Protein AF-A0A7C1R7X8-F1 (afdb_monomer_lite)

Foldseek 3Di:
DDDD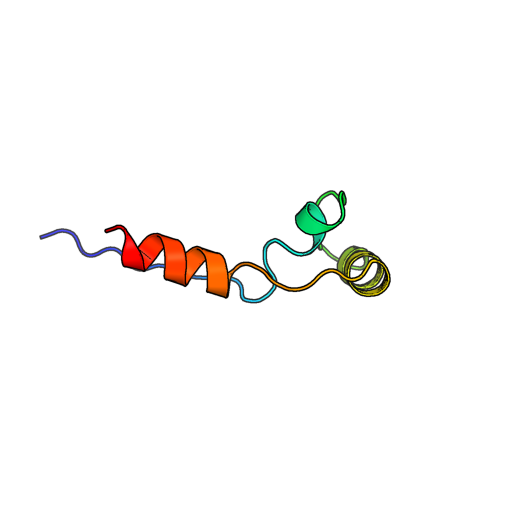DDDWDQQPPLQVVQPHPTCPDPNVVVSVVSVGDGCGVVVVVVVVVVD

Radius of gyration: 13.36 Å; chains: 1; bounding box: 2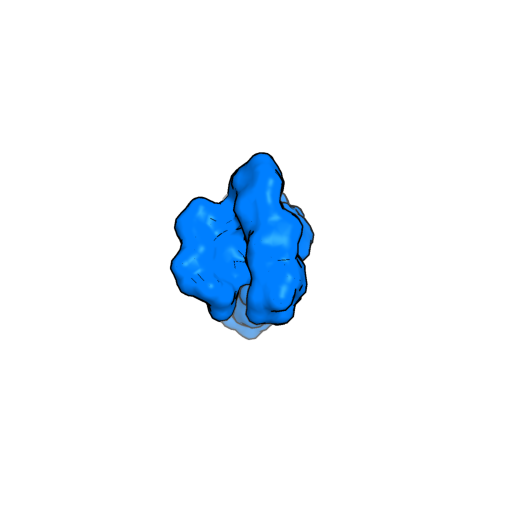2×21×39 Å

Structure (mmCIF, N/CA/C/O backbone):
data_AF-A0A7C1R7X8-F1
#
_entry.id   AF-A0A7C1R7X8-F1
#
loop_
_atom_site.group_PDB
_atom_site.id
_atom_site.type_symbol
_atom_site.label_atom_id
_atom_site.label_alt_id
_atom_site.label_comp_id
_atom_site.label_asym_id
_atom_site.label_entity_id
_atom_site.label_seq_id
_atom_site.pdbx_PDB_ins_code
_atom_site.Cartn_x
_atom_site.Cartn_y
_atom_site.Cartn_z
_atom_site.occupancy
_atom_site.B_iso_or_equiv
_atom_site.auth_seq_id
_atom_site.auth_comp_id
_atom_site.auth_asym_id
_atom_site.auth_atom_id
_atom_site.pdbx_PDB_model_num
ATOM 1 N N . MET A 1 1 ? -12.206 12.816 25.375 1.00 78.44 1 MET A N 1
ATOM 2 C CA . MET A 1 1 ? -12.329 11.678 24.437 1.00 78.44 1 MET A CA 1
ATOM 3 C C . MET A 1 1 ? -11.517 12.011 23.198 1.00 78.44 1 MET A C 1
ATOM 5 O O . MET A 1 1 ? -11.755 13.066 22.620 1.00 78.44 1 MET A O 1
ATOM 9 N N . ILE A 1 2 ? -10.522 11.197 22.846 1.00 91.88 2 ILE A N 1
ATOM 10 C CA . ILE A 1 2 ? -9.699 11.431 21.650 1.00 91.88 2 ILE A CA 1
ATOM 11 C C . ILE A 1 2 ? -10.469 10.894 20.442 1.00 91.88 2 ILE A C 1
ATOM 13 O O . ILE A 1 2 ? -10.988 9.782 20.493 1.00 91.88 2 ILE A O 1
ATOM 17 N N . LYS A 1 3 ? -10.574 11.690 19.375 1.00 91.12 3 LYS A N 1
ATOM 18 C CA . LYS A 1 3 ? -11.109 11.247 18.082 1.00 91.12 3 LYS A CA 1
ATOM 19 C C . LYS A 1 3 ? -9.936 11.040 17.134 1.00 91.12 3 LYS A C 1
ATOM 21 O O . LYS A 1 3 ? -9.126 11.948 16.973 1.00 91.12 3 LYS A O 1
ATOM 26 N N . LEU A 1 4 ? -9.868 9.867 16.517 1.00 92.06 4 LEU A N 1
ATOM 27 C CA . LEU A 1 4 ? -8.854 9.526 15.527 1.00 92.06 4 LEU A CA 1
ATOM 28 C C . LEU A 1 4 ? -9.543 9.236 14.191 1.00 92.06 4 LEU A C 1
ATOM 30 O O . LEU A 1 4 ? -10.491 8.456 14.143 1.00 92.06 4 LEU A O 1
ATOM 34 N N . GLY A 1 5 ? -9.081 9.884 13.123 1.00 93.44 5 GLY A N 1
ATOM 35 C CA . GLY A 1 5 ? -9.510 9.623 11.749 1.00 93.44 5 GLY A CA 1
ATOM 36 C C . GLY A 1 5 ? -8.387 8.968 10.949 1.00 93.44 5 GLY A C 1
ATOM 37 O O . GLY A 1 5 ? -7.213 9.207 11.224 1.00 93.44 5 GLY A O 1
ATOM 38 N N . LEU A 1 6 ? -8.747 8.152 9.958 1.00 95.19 6 LEU A N 1
ATOM 39 C CA . LEU A 1 6 ? -7.809 7.439 9.090 1.00 95.19 6 LEU A CA 1
ATOM 40 C C . LEU A 1 6 ? -8.025 7.870 7.637 1.00 95.19 6 LEU A C 1
ATOM 42 O O . LEU A 1 6 ? -9.157 7.886 7.157 1.00 95.19 6 LEU A O 1
ATOM 46 N N . ILE A 1 7 ? -6.938 8.174 6.928 1.00 96.06 7 ILE A N 1
ATOM 47 C CA . ILE A 1 7 ? -6.939 8.359 5.473 1.00 96.06 7 ILE A CA 1
ATOM 48 C C . ILE A 1 7 ? -6.235 7.153 4.868 1.00 96.06 7 ILE A C 1
ATOM 50 O O . ILE A 1 7 ? -5.102 6.840 5.234 1.00 96.06 7 ILE A O 1
ATOM 54 N N . VAL A 1 8 ? -6.905 6.478 3.937 1.00 95.19 8 VAL A N 1
ATOM 55 C CA . VAL A 1 8 ? -6.380 5.276 3.290 1.00 95.19 8 VAL A CA 1
ATOM 56 C C . VAL A 1 8 ? -6.217 5.531 1.805 1.00 95.19 8 VAL A C 1
ATOM 58 O O . VAL A 1 8 ? -7.171 5.869 1.111 1.00 95.19 8 VAL A O 1
ATOM 61 N N . ASN A 1 9 ? -4.995 5.343 1.312 1.00 94.31 9 ASN A N 1
ATOM 62 C CA . ASN A 1 9 ? -4.724 5.344 -0.116 1.00 94.31 9 ASN A CA 1
ATOM 63 C C . ASN A 1 9 ? -5.202 4.003 -0.718 1.00 94.31 9 ASN A C 1
ATOM 65 O O . ASN A 1 9 ? -4.618 2.965 -0.388 1.00 94.31 9 ASN A O 1
ATOM 69 N N . PRO A 1 10 ? -6.212 3.992 -1.611 1.00 92.25 10 PRO A N 1
ATOM 70 C CA . PRO A 1 10 ? -6.806 2.760 -2.131 1.00 92.25 10 PRO A CA 1
ATOM 71 C C . PRO A 1 10 ? -5.846 1.919 -2.979 1.00 92.25 10 PRO A C 1
ATOM 73 O O . PRO A 1 10 ? -6.113 0.737 -3.171 1.00 92.25 10 PRO A O 1
ATOM 76 N N . ILE A 1 11 ? -4.735 2.489 -3.465 1.00 91.31 11 ILE A N 1
ATOM 77 C CA . ILE A 1 11 ? -3.725 1.775 -4.265 1.00 91.31 11 ILE A CA 1
ATOM 78 C C . ILE A 1 11 ? -2.504 1.330 -3.444 1.00 91.31 11 ILE A C 1
ATOM 80 O O . ILE A 1 11 ? -1.572 0.726 -3.975 1.00 91.31 11 ILE A O 1
ATOM 84 N N . ALA A 1 12 ? -2.470 1.619 -2.141 1.00 93.75 12 ALA A N 1
ATOM 85 C CA . ALA A 1 12 ? -1.305 1.306 -1.325 1.00 93.75 12 ALA A CA 1
ATOM 86 C C . ALA A 1 12 ? -1.058 -0.207 -1.191 1.00 93.75 12 ALA A C 1
ATOM 88 O O . ALA A 1 12 ? -1.969 -1.041 -1.196 1.00 93.75 12 ALA A O 1
ATOM 89 N N . GLY A 1 13 ? 0.224 -0.549 -1.035 1.00 93.38 13 GLY A N 1
ATOM 90 C CA . GLY A 1 13 ? 0.691 -1.915 -0.805 1.00 93.38 13 GLY A CA 1
ATOM 91 C C . GLY A 1 13 ? 0.839 -2.783 -2.059 1.00 93.38 13 GLY A C 1
ATOM 92 O O . GLY A 1 13 ? 1.329 -3.902 -1.941 1.00 93.38 13 GLY A O 1
ATOM 93 N N . MET A 1 14 ? 0.518 -2.265 -3.250 1.00 95.12 14 MET A N 1
ATOM 94 C CA . MET A 1 14 ? 0.683 -2.996 -4.513 1.00 95.12 14 MET A CA 1
ATOM 95 C C . MET A 1 14 ? 2.147 -3.360 -4.796 1.00 95.12 14 MET A C 1
ATOM 97 O O . MET A 1 14 ? 2.456 -4.510 -5.074 1.00 95.12 14 MET A O 1
ATOM 101 N N . GLY A 1 15 ? 3.080 -2.419 -4.663 1.00 95.19 15 GLY A N 1
ATOM 102 C CA . GLY A 1 15 ? 4.480 -2.636 -5.049 1.00 95.19 15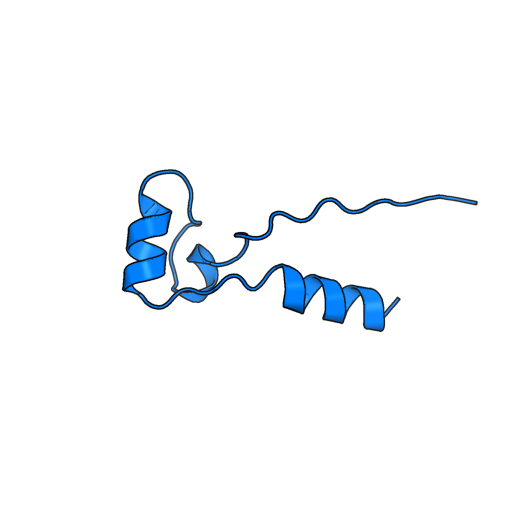 GLY A CA 1
ATOM 103 C C . GLY A 1 15 ? 5.183 -3.652 -4.159 1.00 95.19 15 GLY A C 1
ATOM 104 O O . GLY A 1 15 ? 5.807 -4.588 -4.650 1.00 95.19 15 GLY A O 1
ATOM 105 N N . GLY A 1 16 ? 5.002 -3.520 -2.843 1.00 94.06 16 GLY A N 1
ATOM 106 C CA . GLY A 1 16 ? 5.562 -4.462 -1.876 1.00 94.06 16 GLY A CA 1
ATOM 107 C C . GLY A 1 16 ? 5.027 -5.887 -2.047 1.00 94.06 16 GLY A C 1
ATOM 108 O O . GLY A 1 16 ? 5.788 -6.830 -1.866 1.00 94.06 16 GLY A O 1
ATOM 109 N N . SER A 1 17 ? 3.762 -6.053 -2.463 1.00 94.75 17 SER A N 1
ATOM 110 C CA . SER A 1 17 ? 3.164 -7.382 -2.691 1.00 94.75 17 SER A CA 1
ATOM 111 C C . SER A 1 17 ? 3.867 -8.199 -3.783 1.00 94.75 17 SER A C 1
ATOM 113 O O . SER A 1 17 ? 3.807 -9.423 -3.765 1.00 94.75 17 SER A O 1
ATOM 115 N N . VAL A 1 18 ? 4.584 -7.524 -4.687 1.00 95.75 18 VAL A N 1
ATOM 116 C CA . VAL A 1 18 ? 5.322 -8.130 -5.804 1.00 95.75 18 VAL A CA 1
ATOM 117 C C . VAL A 1 18 ? 6.834 -7.863 -5.726 1.00 95.75 18 VAL A C 1
ATOM 119 O O . VAL A 1 18 ? 7.541 -7.973 -6.724 1.00 95.75 18 VAL A O 1
ATOM 122 N N . GLY A 1 19 ? 7.352 -7.490 -4.549 1.00 95.06 19 GLY A N 1
ATOM 123 C CA . GLY A 1 19 ? 8.792 -7.293 -4.326 1.00 95.06 19 GLY A CA 1
ATOM 124 C C . GLY A 1 19 ? 9.388 -6.017 -4.940 1.00 95.06 19 GLY A C 1
ATOM 125 O O . GLY A 1 19 ? 10.602 -5.928 -5.116 1.00 95.06 19 GLY A O 1
ATOM 126 N N . LEU A 1 20 ? 8.565 -5.020 -5.273 1.00 94.88 20 LEU A N 1
ATOM 127 C CA . LEU A 1 20 ? 9.011 -3.711 -5.758 1.00 94.88 20 LEU A CA 1
ATOM 128 C C . LEU A 1 20 ? 9.122 -2.700 -4.611 1.00 94.88 20 LEU A C 1
ATOM 130 O O . LEU A 1 20 ? 8.405 -2.765 -3.610 1.00 94.88 20 LEU A O 1
ATOM 134 N N . LYS A 1 21 ? 9.987 -1.698 -4.788 1.00 90.12 21 LYS A N 1
ATOM 135 C CA . LYS A 1 21 ? 10.154 -0.582 -3.848 1.00 90.12 21 LYS A CA 1
ATOM 136 C C . LYS A 1 21 ? 9.035 0.459 -4.031 1.00 90.12 21 LYS A C 1
ATOM 138 O O . LYS A 1 21 ? 9.294 1.581 -4.448 1.00 90.12 21 LYS A O 1
ATOM 143 N N . GLY A 1 22 ? 7.792 0.064 -3.749 1.00 89.06 22 GLY A N 1
ATOM 144 C CA . GLY A 1 22 ? 6.602 0.917 -3.880 1.00 89.06 22 GLY A CA 1
ATOM 145 C C . GLY A 1 22 ? 5.972 0.913 -5.279 1.00 89.06 22 GLY A C 1
ATOM 146 O O . GLY A 1 22 ? 6.256 0.035 -6.091 1.00 89.06 22 GLY A O 1
ATOM 147 N N . THR A 1 23 ? 5.071 1.865 -5.532 1.00 92.19 23 THR A N 1
ATOM 148 C CA . THR A 1 23 ? 4.363 2.059 -6.820 1.00 92.19 23 THR A CA 1
ATOM 149 C C . THR A 1 23 ? 4.354 3.519 -7.258 1.00 92.19 23 THR A C 1
ATOM 151 O O . THR A 1 23 ? 3.397 3.970 -7.881 1.00 92.19 23 THR A O 1
ATOM 154 N N . ASP A 1 24 ? 5.391 4.270 -6.902 1.00 91.25 24 ASP A N 1
ATOM 155 C CA . ASP A 1 24 ? 5.495 5.675 -7.286 1.00 91.25 24 ASP A CA 1
ATOM 156 C C . ASP A 1 24 ? 5.860 5.798 -8.771 1.00 91.25 24 ASP A C 1
ATOM 158 O O . ASP A 1 24 ? 6.634 4.998 -9.308 1.00 91.25 24 ASP A O 1
ATOM 162 N N . GLY A 1 25 ? 5.288 6.799 -9.444 1.00 91.75 25 GLY A N 1
ATOM 163 C CA . GLY A 1 25 ? 5.487 7.023 -10.877 1.00 91.75 25 GLY A CA 1
ATOM 164 C C . GLY A 1 25 ? 5.162 5.783 -11.714 1.00 91.75 25 GLY A C 1
ATOM 165 O O . GLY A 1 25 ? 4.157 5.106 -11.495 1.00 91.75 25 GLY A O 1
ATOM 166 N N . ASP A 1 26 ? 6.045 5.450 -12.654 1.00 93.56 26 ASP A N 1
ATOM 167 C CA . ASP A 1 26 ? 5.824 4.355 -13.607 1.00 93.56 26 ASP A CA 1
ATOM 168 C C . ASP A 1 26 ? 5.946 2.950 -12.992 1.00 93.56 26 ASP A C 1
ATOM 170 O O . ASP A 1 26 ? 5.593 1.949 -13.627 1.00 93.56 26 ASP A O 1
ATOM 174 N N . ILE A 1 27 ? 6.410 2.840 -11.740 1.00 94.38 27 ILE A N 1
ATOM 175 C CA . ILE A 1 27 ? 6.553 1.551 -11.049 1.00 94.38 27 ILE A CA 1
ATOM 176 C C . ILE A 1 27 ? 5.185 0.873 -10.885 1.00 94.38 27 ILE A C 1
ATOM 178 O O . ILE A 1 27 ? 5.108 -0.358 -10.910 1.00 94.38 27 ILE A O 1
ATOM 182 N N . ILE A 1 28 ? 4.096 1.647 -10.802 1.00 94.69 28 ILE A N 1
ATOM 183 C CA . ILE A 1 28 ? 2.730 1.117 -10.735 1.00 94.69 28 ILE A CA 1
ATOM 184 C C . ILE A 1 28 ? 2.403 0.192 -11.914 1.00 94.69 28 ILE A C 1
ATOM 186 O O . ILE A 1 28 ? 1.817 -0.870 -11.715 1.00 94.69 28 ILE A O 1
ATOM 190 N N . TYR A 1 29 ? 2.860 0.516 -13.127 1.00 95.56 29 TYR A N 1
ATOM 191 C CA . TYR A 1 29 ? 2.616 -0.313 -14.308 1.00 95.56 29 TYR A CA 1
ATOM 192 C C . TYR A 1 29 ? 3.388 -1.628 -14.246 1.00 95.56 29 TYR A C 1
ATOM 194 O O . TYR A 1 29 ? 2.871 -2.671 -14.648 1.00 95.56 29 TYR A O 1
ATOM 202 N N . LYS A 1 30 ? 4.617 -1.602 -13.717 1.00 96.12 30 LYS A N 1
ATOM 203 C CA . LYS A 1 30 ? 5.391 -2.824 -13.474 1.00 96.12 30 LYS A CA 1
ATOM 204 C C . LYS A 1 30 ? 4.711 -3.688 -12.415 1.00 96.12 30 LYS A C 1
ATOM 206 O O . LYS A 1 30 ? 4.597 -4.892 -12.618 1.00 96.12 30 LYS A O 1
ATOM 211 N N . ALA A 1 31 ? 4.211 -3.078 -11.341 1.00 96.12 31 ALA A N 1
ATOM 212 C CA . ALA A 1 31 ? 3.481 -3.789 -10.298 1.00 96.12 31 ALA A CA 1
ATOM 213 C C . ALA A 1 31 ? 2.233 -4.483 -10.864 1.00 96.12 31 ALA A C 1
ATOM 215 O O . ALA A 1 31 ? 2.051 -5.680 -10.652 1.00 96.12 31 ALA A O 1
ATOM 216 N N . LEU A 1 32 ? 1.434 -3.772 -11.666 1.00 95.88 32 LEU A N 1
ATOM 217 C CA . LEU A 1 32 ? 0.254 -4.331 -12.333 1.00 95.88 32 LEU A CA 1
ATOM 218 C C . LEU A 1 32 ? 0.613 -5.491 -13.274 1.00 95.88 32 LEU A C 1
ATOM 220 O O . LEU A 1 32 ? -0.028 -6.537 -13.225 1.00 95.88 32 LEU A O 1
ATOM 224 N N . LYS A 1 33 ? 1.678 -5.361 -14.080 1.00 97.50 33 LYS A N 1
ATOM 225 C CA . LYS A 1 33 ? 2.165 -6.451 -14.952 1.00 97.50 33 LYS A CA 1
ATOM 226 C C . LYS A 1 33 ? 2.633 -7.684 -14.172 1.00 97.50 33 LYS A C 1
ATOM 228 O O . LYS A 1 33 ? 2.577 -8.786 -14.702 1.00 97.50 33 LYS A O 1
ATOM 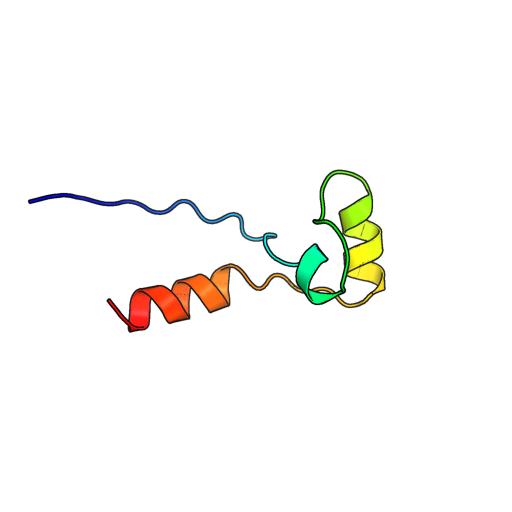233 N N . MET A 1 34 ? 3.092 -7.501 -12.936 1.00 97.25 34 MET A N 1
ATOM 234 C CA . MET A 1 34 ? 3.490 -8.581 -12.029 1.00 97.25 34 MET A CA 1
ATOM 235 C C . MET A 1 34 ? 2.307 -9.165 -11.237 1.00 97.25 34 MET A C 1
ATOM 237 O O . MET A 1 34 ? 2.520 -10.024 -10.386 1.00 97.25 34 MET A O 1
ATOM 241 N N . GLY A 1 35 ? 1.073 -8.718 -11.503 1.00 96.44 35 GLY A N 1
ATOM 242 C CA . GLY A 1 35 ? -0.136 -9.216 -10.845 1.00 96.44 35 GLY A CA 1
ATOM 243 C C . GLY A 1 35 ? -0.455 -8.543 -9.510 1.00 96.44 35 GLY A C 1
ATOM 244 O O . GLY A 1 35 ? -1.222 -9.093 -8.725 1.00 96.44 35 GLY A O 1
ATOM 245 N N . ALA A 1 36 ? 0.120 -7.370 -9.227 1.00 96.69 36 ALA A N 1
ATOM 246 C CA . ALA A 1 36 ? -0.179 -6.654 -7.994 1.00 96.69 36 ALA A CA 1
ATOM 247 C C . ALA A 1 36 ? -1.647 -6.209 -7.945 1.00 96.69 36 ALA A C 1
ATOM 249 O O . ALA A 1 36 ? -2.169 -5.612 -8.888 1.00 96.69 36 ALA A O 1
ATOM 250 N N . THR A 1 37 ? -2.273 -6.413 -6.790 1.00 95.75 37 THR A N 1
ATOM 251 C CA . THR A 1 37 ? -3.593 -5.878 -6.444 1.00 95.75 37 THR A CA 1
ATOM 252 C C . THR A 1 37 ? -3.474 -5.013 -5.199 1.00 95.75 37 THR A C 1
ATOM 254 O O . THR A 1 37 ? -2.582 -5.218 -4.369 1.00 95.75 37 THR A O 1
ATOM 257 N N . SER A 1 38 ? -4.351 -4.023 -5.038 1.00 94.75 38 SER A N 1
ATOM 258 C CA . SER A 1 38 ? -4.324 -3.208 -3.828 1.00 94.75 38 SER A CA 1
ATOM 259 C C . SER A 1 38 ? -4.748 -4.021 -2.607 1.00 94.75 38 SER A C 1
ATOM 261 O O . SER A 1 38 ? -5.707 -4.787 -2.639 1.00 94.75 38 SER A O 1
ATOM 263 N N . ILE A 1 39 ? -4.012 -3.850 -1.509 1.00 95.31 39 ILE A N 1
ATOM 264 C CA . ILE A 1 39 ? -4.242 -4.578 -0.247 1.00 95.31 39 ILE A CA 1
ATOM 265 C C . ILE A 1 39 ? -4.722 -3.654 0.877 1.00 95.31 39 ILE A C 1
ATOM 267 O O . ILE A 1 39 ? -5.020 -4.108 1.981 1.00 95.31 39 ILE A O 1
ATOM 271 N N . ALA A 1 40 ? -4.778 -2.346 0.610 1.00 95.94 40 ALA A N 1
ATOM 272 C CA . ALA A 1 40 ? -5.054 -1.316 1.602 1.00 95.94 40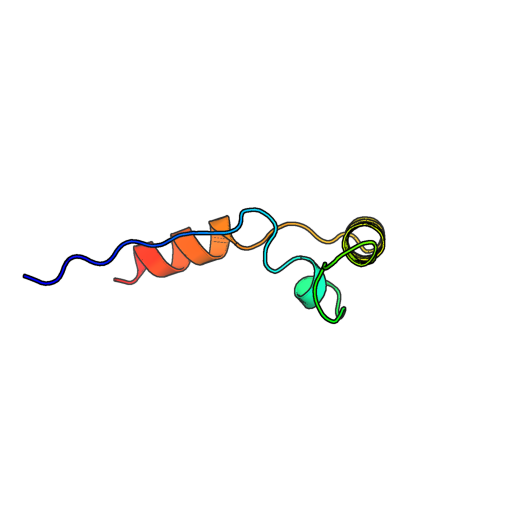 ALA A CA 1
ATOM 273 C C . ALA A 1 40 ? -6.423 -1.500 2.274 1.00 95.94 40 ALA A C 1
ATOM 275 O O . ALA A 1 40 ? -6.497 -1.528 3.500 1.00 95.94 40 ALA A O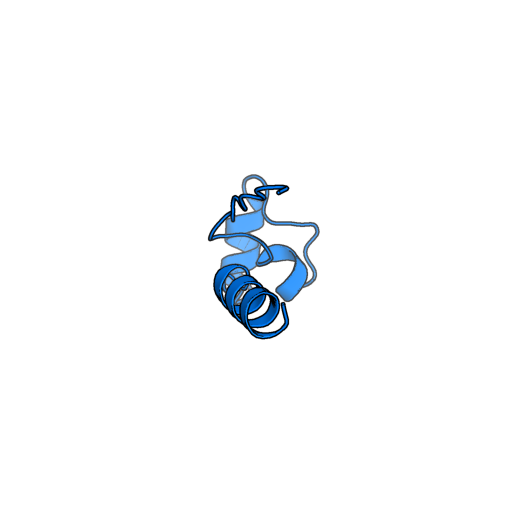 1
ATOM 276 N N . SER A 1 41 ? -7.488 -1.700 1.491 1.00 94.50 41 SER A N 1
ATOM 277 C CA . SER A 1 41 ? -8.848 -1.867 2.021 1.00 94.50 41 SER A CA 1
ATOM 278 C C . SER A 1 41 ? -8.991 -3.124 2.879 1.00 94.50 41 SER A C 1
ATOM 280 O O . SER A 1 41 ? -9.583 -3.076 3.953 1.00 94.50 41 SER A O 1
ATOM 282 N N . GLN A 1 42 ? -8.401 -4.244 2.447 1.00 95.06 42 GLN A N 1
ATOM 283 C CA . GLN A 1 42 ? -8.428 -5.487 3.219 1.00 95.06 42 GLN A CA 1
ATOM 284 C C . GLN A 1 42 ? -7.706 -5.316 4.562 1.00 95.06 42 GLN A C 1
ATOM 286 O O . GLN A 1 42 ? -8.239 -5.708 5.600 1.00 95.06 42 GLN A O 1
ATOM 291 N N . LYS A 1 43 ? -6.527 -4.680 4.560 1.00 95.31 43 LYS A N 1
ATOM 292 C CA . LYS A 1 43 ? -5.775 -4.388 5.789 1.00 95.31 43 LYS A CA 1
ATOM 293 C C . LYS A 1 43 ? -6.518 -3.431 6.716 1.00 95.31 43 LYS A C 1
ATOM 295 O O . LYS A 1 43 ? -6.490 -3.640 7.925 1.00 95.31 43 LYS A O 1
ATOM 300 N N . LEU A 1 44 ? -7.193 -2.416 6.173 1.00 96.56 44 LEU A N 1
ATOM 301 C CA . LEU A 1 44 ? -8.019 -1.508 6.969 1.00 96.56 44 LEU A CA 1
ATOM 302 C C . LEU A 1 44 ? -9.151 -2.268 7.665 1.00 96.56 44 LEU A C 1
ATOM 304 O O . LEU A 1 44 ? -9.317 -2.127 8.871 1.00 96.56 44 LEU A O 1
ATOM 308 N N . ASN A 1 45 ? -9.888 -3.101 6.928 1.00 95.69 45 ASN A N 1
ATOM 309 C CA . ASN A 1 45 ? -10.971 -3.898 7.502 1.00 95.69 45 ASN A CA 1
ATOM 310 C C . ASN A 1 45 ? -10.456 -4.836 8.598 1.00 95.69 45 ASN A C 1
ATOM 312 O O . ASN A 1 45 ? -11.075 -4.943 9.654 1.00 95.69 45 ASN A O 1
ATOM 316 N N . GLN A 1 46 ? -9.300 -5.471 8.382 1.00 96.62 46 GLN A N 1
ATOM 317 C CA . GLN A 1 46 ? -8.666 -6.305 9.398 1.00 96.62 46 GLN A CA 1
ATOM 318 C C . GLN A 1 46 ? -8.278 -5.489 10.638 1.00 96.62 46 GLN A C 1
ATOM 320 O O . GLN A 1 46 ? -8.541 -5.930 11.750 1.00 96.62 46 GLN A O 1
ATOM 325 N N . PHE A 1 47 ? -7.685 -4.305 10.469 1.00 95.94 47 PHE A N 1
ATOM 326 C CA . PHE A 1 47 ? -7.340 -3.422 11.585 1.00 95.94 47 PHE A CA 1
ATOM 327 C C . PHE A 1 47 ? -8.582 -3.008 12.384 1.00 95.94 47 PHE A C 1
ATOM 329 O O . PHE A 1 47 ? -8.614 -3.204 13.593 1.00 95.94 47 PHE A O 1
ATOM 336 N N . LEU A 1 48 ? -9.624 -2.511 11.708 1.00 95.25 48 LEU A N 1
ATOM 337 C CA . LEU A 1 48 ? -10.863 -2.056 12.347 1.00 95.25 48 LEU A CA 1
ATOM 338 C C . LEU A 1 48 ? -11.635 -3.183 13.045 1.00 95.25 48 LEU A C 1
ATOM 340 O O . LEU A 1 48 ? -12.375 -2.917 13.980 1.00 95.25 48 LEU A O 1
ATOM 344 N N . SER A 1 49 ? -11.461 -4.430 12.604 1.00 96.94 49 SER A N 1
ATOM 345 C CA . SER A 1 49 ? -12.080 -5.596 13.247 1.00 96.94 49 SER A CA 1
ATOM 346 C C . SER A 1 49 ? -11.381 -6.018 14.548 1.00 96.94 49 SER A C 1
ATOM 348 O O . SER A 1 49 ? -11.880 -6.906 15.231 1.00 96.94 49 SER A O 1
ATOM 350 N N . ASN A 1 50 ? -10.216 -5.442 14.868 1.00 92.38 50 ASN A N 1
ATOM 351 C CA . ASN A 1 50 ? -9.383 -5.803 16.023 1.00 92.38 50 ASN A CA 1
ATOM 352 C C . ASN A 1 50 ? -9.154 -4.631 17.000 1.00 92.38 50 ASN A C 1
ATOM 354 O O . ASN A 1 50 ? -8.260 -4.716 17.845 1.00 92.38 50 ASN A O 1
ATOM 358 N N . ILE A 1 51 ? -9.920 -3.543 16.875 1.00 87.06 51 ILE A N 1
ATOM 359 C CA . ILE A 1 51 ? -9.920 -2.396 17.802 1.00 87.06 51 ILE A CA 1
ATOM 360 C C . ILE A 1 51 ? -11.282 -2.256 18.474 1.00 87.06 51 ILE A C 1
ATOM 362 O O . ILE A 1 51 ? -11.308 -1.672 19.578 1.00 87.06 51 ILE A O 1
#

pLDDT: mean 94.02, std 3.09, range [78.44, 97.5]

Secondary structure (DSSP, 8-state):
---------TTTTHHHHTT-S---TTHHHHHHHTT----HHHHHHHHHTT-

Sequence (51 aa):
MIKLGLIVNPIAGMGGSVGLKGTDGDIIYKALKMGATSIASQKLNQFLSNI